Protein AF-A0A392V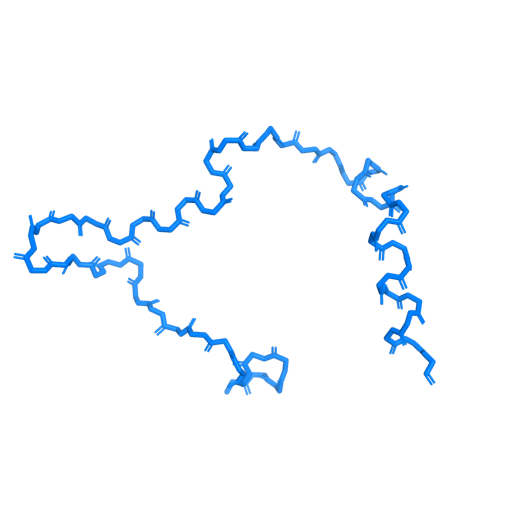4J5-F1 (afdb_monomer_lite)

Structure (mmCIF, N/CA/C/O backbone):
data_AF-A0A392V4J5-F1
#
_entry.id   AF-A0A392V4J5-F1
#
loop_
_atom_site.group_PDB
_atom_site.id
_atom_site.type_symbol
_atom_site.label_atom_id
_atom_site.label_alt_id
_atom_site.label_comp_id
_atom_site.label_asym_id
_atom_site.label_entity_id
_atom_site.label_seq_id
_atom_site.pdbx_PDB_ins_code
_atom_site.Cartn_x
_atom_site.Cartn_y
_atom_site.Cartn_z
_atom_site.occupancy
_atom_site.B_iso_or_equiv
_atom_site.auth_seq_id
_atom_site.auth_comp_id
_atom_site.auth_asym_id
_atom_site.auth_atom_id
_atom_site.pdbx_PDB_model_num
ATOM 1 N N . MET A 1 1 ? -14.987 -15.162 -7.339 1.00 68.31 1 MET A N 1
ATOM 2 C CA . MET A 1 1 ? -14.220 -14.079 -6.691 1.00 68.31 1 MET A CA 1
ATOM 3 C C . MET A 1 1 ? -14.728 -13.888 -5.272 1.00 68.31 1 MET A C 1
ATOM 5 O O . MET A 1 1 ? -15.921 -14.087 -5.067 1.00 68.31 1 MET A O 1
ATOM 9 N N . PRO A 1 2 ? -13.855 -13.563 -4.303 1.00 83.44 2 PRO A N 1
ATOM 10 C CA . PRO A 1 2 ? -14.271 -13.122 -2.971 1.00 83.44 2 PRO A CA 1
ATOM 11 C C . PRO A 1 2 ? -15.260 -11.953 -3.060 1.00 83.44 2 PRO A C 1
ATOM 13 O O . PRO A 1 2 ? -15.100 -11.104 -3.931 1.00 83.44 2 PRO A O 1
ATOM 16 N N . ALA A 1 3 ? -16.234 -11.878 -2.147 1.00 84.06 3 ALA A N 1
ATOM 17 C CA . ALA A 1 3 ? -17.252 -10.816 -2.151 1.00 84.06 3 ALA A CA 1
ATOM 18 C C . ALA A 1 3 ? -16.646 -9.401 -2.085 1.00 84.06 3 ALA A C 1
ATOM 20 O O . ALA A 1 3 ? -17.140 -8.476 -2.709 1.00 84.06 3 ALA A O 1
ATOM 21 N N . ARG A 1 4 ? -15.501 -9.245 -1.410 1.00 81.50 4 ARG A N 1
ATOM 22 C CA . ARG A 1 4 ? -14.752 -7.978 -1.349 1.00 81.50 4 ARG A CA 1
ATOM 23 C C . ARG A 1 4 ? -14.136 -7.528 -2.678 1.00 81.50 4 ARG A C 1
ATOM 25 O O . ARG A 1 4 ? -13.660 -6.407 -2.758 1.00 81.50 4 ARG A O 1
ATOM 32 N N . LEU A 1 5 ? -14.081 -8.408 -3.677 1.00 79.38 5 LEU A N 1
ATOM 33 C CA . LEU A 1 5 ? -13.487 -8.141 -4.990 1.00 79.38 5 LEU A CA 1
ATOM 34 C C . LEU A 1 5 ? -14.544 -8.110 -6.102 1.00 79.38 5 LEU A C 1
ATOM 36 O O . LEU A 1 5 ? -14.194 -8.192 -7.273 1.00 79.38 5 LEU A O 1
ATOM 40 N N . GLN A 1 6 ? -15.833 -8.052 -5.752 1.00 83.88 6 GLN A N 1
ATOM 41 C CA . GLN A 1 6 ? -16.922 -8.071 -6.734 1.00 83.88 6 GLN A CA 1
ATOM 42 C C . GLN A 1 6 ? -17.043 -6.764 -7.526 1.00 83.88 6 GLN A C 1
ATOM 44 O O . GLN A 1 6 ? -17.433 -6.820 -8.688 1.00 83.88 6 GLN A O 1
ATOM 49 N N . ASP A 1 7 ? -16.638 -5.640 -6.932 1.00 82.12 7 ASP A N 1
ATOM 50 C CA . ASP A 1 7 ? -16.636 -4.316 -7.571 1.00 82.12 7 ASP A CA 1
ATOM 51 C C . ASP A 1 7 ? -15.244 -3.902 -8.082 1.00 82.12 7 ASP A C 1
ATOM 53 O O . ASP A 1 7 ? -15.041 -2.772 -8.523 1.00 82.12 7 ASP A O 1
ATOM 57 N N . CYS A 1 8 ? -14.256 -4.797 -8.003 1.00 74.00 8 CYS A N 1
ATOM 58 C CA . CYS A 1 8 ? -12.914 -4.525 -8.504 1.00 74.00 8 CYS A CA 1
ATOM 59 C C . CYS A 1 8 ? -12.834 -4.805 -10.008 1.00 74.00 8 CYS A C 1
ATOM 61 O O . CYS A 1 8 ? -13.282 -5.849 -10.484 1.00 74.00 8 CYS A O 1
ATOM 63 N N . GLU A 1 9 ? -12.194 -3.903 -10.749 1.00 7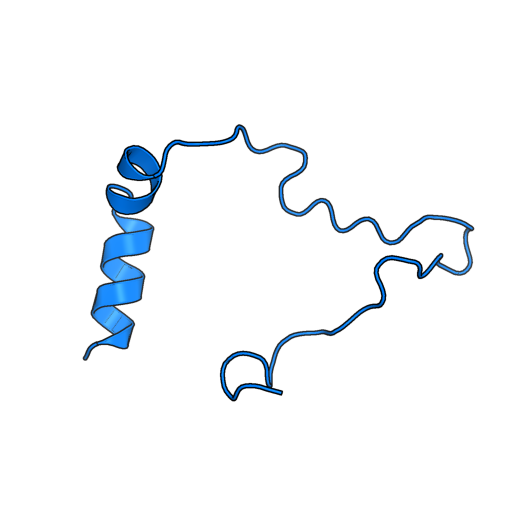6.19 9 GLU A N 1
ATOM 64 C CA . GLU A 1 9 ? -11.795 -4.170 -12.127 1.00 76.19 9 GLU A CA 1
ATOM 65 C C . GLU A 1 9 ? -10.642 -5.183 -12.132 1.00 76.19 9 GLU A C 1
ATOM 67 O O . GLU A 1 9 ? -9.668 -5.038 -11.392 1.00 76.19 9 GLU A O 1
ATOM 72 N N . VAL A 1 10 ? -10.769 -6.240 -12.937 1.00 73.25 10 VAL A N 1
ATOM 73 C CA . VAL A 1 10 ? -9.744 -7.280 -13.067 1.00 73.25 10 VAL A CA 1
ATOM 74 C C . VAL A 1 10 ? -9.150 -7.211 -14.458 1.00 73.25 10 VAL A C 1
ATOM 76 O O . VAL A 1 10 ? -9.809 -7.536 -15.444 1.00 73.25 10 VAL A O 1
ATOM 79 N N . THR A 1 11 ? -7.889 -6.806 -14.514 1.00 68.31 11 THR A N 1
ATOM 80 C CA . THR A 1 11 ? -7.089 -6.735 -15.735 1.00 68.31 11 THR A CA 1
ATOM 81 C C . THR A 1 11 ? -5.968 -7.762 -15.671 1.00 68.31 11 THR A C 1
ATOM 83 O O . THR A 1 11 ? -5.522 -8.138 -14.588 1.00 68.31 11 THR A O 1
ATOM 86 N N . SER A 1 12 ? -5.514 -8.235 -16.827 1.00 71.50 12 SER A N 1
ATOM 87 C CA . SER A 1 12 ? -4.354 -9.122 -16.891 1.00 71.50 12 SER A CA 1
ATOM 88 C C . SER A 1 12 ? -3.072 -8.290 -16.855 1.00 71.50 12 SER A C 1
ATOM 90 O O . SER A 1 12 ? -2.961 -7.328 -17.613 1.00 71.50 12 SER A O 1
ATOM 92 N N . ASP A 1 13 ? -2.108 -8.654 -16.008 1.00 66.00 13 ASP A N 1
ATOM 93 C CA . ASP A 1 13 ? -0.845 -7.908 -15.841 1.00 66.00 13 ASP A CA 1
ATOM 94 C C . ASP A 1 13 ? 0.020 -7.879 -17.119 1.00 66.00 13 ASP A C 1
ATOM 96 O O . ASP A 1 13 ? 0.949 -7.080 -17.238 1.00 66.00 13 ASP A O 1
ATOM 100 N N . ASP A 1 14 ? -0.275 -8.758 -18.079 1.00 69.12 14 ASP A N 1
ATOM 101 C CA . ASP A 1 14 ? 0.385 -8.881 -19.379 1.00 69.12 14 ASP A CA 1
ATOM 102 C C . ASP A 1 14 ? -0.367 -8.176 -20.523 1.00 69.12 14 ASP A C 1
ATOM 104 O O . ASP A 1 14 ? 0.085 -8.229 -21.670 1.00 69.12 14 ASP A O 1
ATOM 108 N N . GLN A 1 15 ? -1.495 -7.508 -20.249 1.00 69.62 15 GLN A N 1
ATOM 109 C CA . GLN A 1 15 ? -2.214 -6.775 -21.287 1.00 69.62 15 GLN A CA 1
ATOM 110 C C . GLN A 1 15 ? -1.444 -5.528 -21.728 1.00 69.62 15 GLN A C 1
ATOM 112 O O . GLN A 1 15 ? -1.076 -4.650 -20.942 1.00 69.62 15 GLN A O 1
ATOM 117 N N . VAL A 1 16 ? -1.244 -5.456 -23.040 1.00 71.25 16 VAL A N 1
ATOM 118 C CA . VAL A 1 16 ? -0.694 -4.312 -23.756 1.00 71.25 16 VAL A CA 1
ATOM 119 C C . VAL A 1 16 ? -1.863 -3.609 -24.443 1.00 71.25 16 VAL A C 1
ATOM 121 O O . VAL A 1 16 ? -2.673 -4.272 -25.091 1.00 71.25 16 VAL A O 1
ATOM 124 N N . ASN A 1 17 ? -1.981 -2.290 -24.284 1.00 73.44 17 ASN A N 1
ATOM 125 C CA . ASN A 1 17 ? -3.029 -1.519 -24.954 1.00 73.44 17 ASN A CA 1
ATOM 126 C C . ASN A 1 17 ? -2.773 -1.423 -26.476 1.00 73.44 17 ASN A C 1
ATOM 128 O O . ASN A 1 17 ? -1.700 -1.784 -26.965 1.00 73.44 17 ASN A O 1
ATOM 132 N N . ASP A 1 18 ? -3.735 -0.887 -27.232 1.00 79.44 18 ASP A N 1
ATOM 133 C CA . ASP A 1 18 ? -3.630 -0.741 -28.698 1.00 79.44 18 ASP A CA 1
ATOM 134 C C . ASP A 1 18 ? -2.445 0.141 -29.156 1.00 79.44 18 ASP A C 1
ATOM 136 O O . ASP A 1 18 ? -2.068 0.141 -30.327 1.00 79.44 18 ASP A O 1
ATOM 140 N N . GLU A 1 19 ? -1.833 0.878 -28.229 1.00 79.06 19 GLU A N 1
ATOM 141 C CA . GLU A 1 19 ? -0.687 1.764 -28.449 1.00 79.06 19 GLU A CA 1
ATOM 142 C C . GLU A 1 19 ? 0.654 1.088 -28.108 1.00 79.06 19 GLU A C 1
ATOM 144 O O . GLU A 1 19 ? 1.712 1.707 -28.234 1.00 79.06 19 GLU A O 1
ATOM 149 N N . GLY A 1 20 ? 0.644 -0.182 -27.686 1.00 64.62 20 GLY A N 1
ATOM 150 C CA . GLY A 1 20 ? 1.859 -0.918 -27.331 1.00 64.62 20 GLY A CA 1
ATOM 151 C C . GLY A 1 20 ? 2.372 -0.648 -25.911 1.00 64.62 20 GLY A C 1
ATOM 152 O O . GLY A 1 20 ? 3.472 -1.083 -25.567 1.00 64.62 20 GLY A O 1
ATOM 153 N N . GLY A 1 21 ? 1.606 0.059 -25.080 1.00 68.56 21 GLY A N 1
ATOM 154 C CA . GLY A 1 21 ? 1.921 0.298 -23.676 1.00 68.56 21 GLY A CA 1
ATOM 155 C C . GLY A 1 21 ? 1.489 -0.875 -22.802 1.00 68.56 21 GLY A C 1
ATOM 156 O O . GLY A 1 21 ? 0.332 -1.289 -22.849 1.00 68.56 21 GLY A O 1
ATOM 157 N N . LEU A 1 22 ? 2.400 -1.394 -21.973 1.00 66.19 22 LEU A N 1
ATOM 158 C CA . LEU A 1 22 ? 2.012 -2.245 -20.846 1.00 66.19 22 LEU A CA 1
ATOM 159 C C . LEU A 1 22 ? 1.045 -1.446 -19.971 1.00 66.19 22 LEU A C 1
ATOM 161 O O . LEU A 1 22 ? 1.370 -0.317 -19.590 1.00 66.19 22 LEU A O 1
ATOM 165 N N . VAL A 1 23 ? -0.111 -2.023 -19.634 1.00 63.03 23 VAL A N 1
ATOM 166 C CA . VAL A 1 23 ? -1.042 -1.439 -18.658 1.00 63.03 23 VAL A CA 1
ATOM 167 C C . VAL A 1 23 ? -0.429 -1.601 -17.265 1.00 63.03 23 VAL A C 1
ATOM 169 O O . VAL A 1 23 ? -0.848 -2.396 -16.432 1.00 63.03 23 VAL A O 1
ATOM 172 N N . HIS A 1 24 ? 0.654 -0.869 -17.017 1.00 58.28 24 HIS A N 1
ATOM 173 C CA . HIS A 1 24 ? 1.302 -0.809 -15.725 1.00 58.28 24 HIS A CA 1
ATOM 174 C C . HIS A 1 24 ? 0.566 0.252 -14.915 1.00 58.28 24 HIS A C 1
ATOM 176 O O . HIS A 1 24 ? 0.941 1.427 -14.905 1.00 58.28 24 HIS A O 1
ATOM 182 N N . TYR A 1 25 ? -0.519 -0.157 -14.255 1.00 60.50 25 TYR A N 1
ATOM 183 C CA . TYR A 1 25 ? -1.140 0.639 -13.206 1.00 60.50 25 TYR A CA 1
ATOM 184 C C . TYR A 1 25 ? -0.181 0.711 -12.021 1.00 60.50 25 TYR A C 1
ATOM 186 O O . TYR A 1 25 ? -0.344 0.049 -10.998 1.00 60.50 25 TYR A O 1
ATOM 194 N N . ALA A 1 26 ? 0.852 1.534 -12.153 1.00 58.25 26 ALA A N 1
ATOM 195 C CA . ALA A 1 26 ? 1.737 1.859 -11.062 1.00 58.25 26 ALA A CA 1
ATOM 196 C C . ALA A 1 26 ? 1.021 2.846 -10.132 1.00 58.25 26 ALA A C 1
ATOM 198 O O . ALA A 1 26 ? 1.444 3.988 -9.965 1.00 58.25 26 ALA A O 1
ATOM 199 N N . PHE A 1 27 ? -0.081 2.399 -9.517 1.00 57.84 27 PHE A N 1
ATOM 200 C CA . PHE A 1 27 ? -0.846 3.160 -8.523 1.00 57.84 27 PHE A CA 1
ATOM 201 C C . PHE A 1 27 ? 0.047 3.666 -7.382 1.00 57.84 27 PHE A C 1
ATOM 203 O O . PHE A 1 27 ? -0.300 4.627 -6.705 1.00 57.84 27 PHE A O 1
ATOM 210 N N . LEU A 1 28 ? 1.210 3.030 -7.204 1.00 61.84 28 LEU A N 1
ATOM 211 C CA . LEU A 1 28 ? 2.166 3.254 -6.131 1.00 61.84 28 LEU A CA 1
ATOM 212 C C . LEU A 1 28 ? 3.608 3.467 -6.635 1.00 61.84 28 LEU A C 1
ATOM 214 O O . LEU A 1 28 ? 4.532 3.431 -5.829 1.00 61.84 28 LEU A O 1
ATOM 218 N N . ALA A 1 29 ? 3.844 3.717 -7.936 1.00 65.25 29 ALA A N 1
ATOM 219 C CA . ALA A 1 29 ? 5.215 3.946 -8.447 1.00 65.25 29 ALA A CA 1
ATOM 220 C C . ALA A 1 29 ? 5.942 5.095 -7.730 1.00 65.25 29 ALA A C 1
ATOM 222 O O . ALA A 1 29 ? 7.166 5.089 -7.637 1.00 65.25 29 ALA A O 1
ATOM 223 N N . ASN A 1 30 ? 5.179 6.067 -7.228 1.00 67.44 30 ASN A N 1
ATOM 224 C CA . ASN A 1 30 ? 5.700 7.254 -6.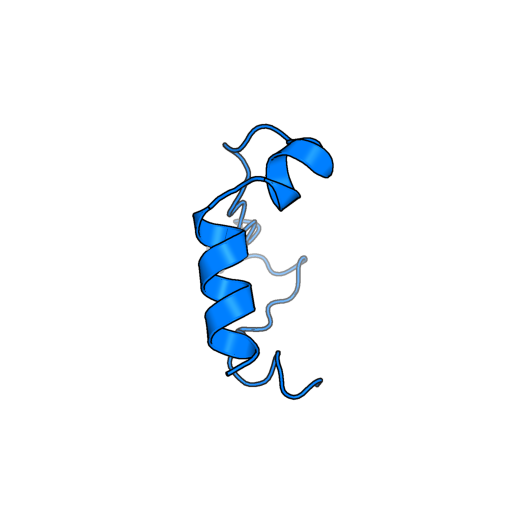556 1.00 67.44 30 ASN A CA 1
ATOM 225 C C . ASN A 1 30 ? 5.609 7.178 -5.025 1.00 67.44 30 ASN A C 1
ATOM 227 O O . ASN A 1 30 ? 5.872 8.181 -4.364 1.00 67.44 30 ASN A O 1
ATOM 231 N N . THR A 1 31 ? 5.196 6.048 -4.445 1.00 74.31 31 THR A N 1
ATOM 232 C CA . THR A 1 31 ? 5.091 5.922 -2.986 1.00 74.31 31 THR A CA 1
ATOM 233 C C . THR A 1 31 ? 6.286 5.168 -2.437 1.00 74.31 31 THR A C 1
ATOM 235 O O . THR A 1 31 ? 6.578 4.055 -2.876 1.00 74.31 31 THR A O 1
ATOM 238 N N . GLU A 1 32 ? 6.954 5.757 -1.451 1.00 84.62 32 GLU A N 1
ATOM 239 C CA . GLU A 1 32 ? 7.991 5.054 -0.707 1.00 84.62 32 GLU A CA 1
ATOM 240 C C . GLU A 1 32 ? 7.377 3.898 0.099 1.00 84.62 32 GLU A C 1
ATOM 242 O O . GLU A 1 32 ? 6.273 4.035 0.638 1.00 84.62 32 GLU A O 1
ATOM 247 N N . PRO A 1 33 ? 8.062 2.745 0.188 1.00 81.19 33 PRO A N 1
ATOM 248 C CA . PRO A 1 33 ? 7.614 1.656 1.040 1.00 81.19 33 PRO A CA 1
ATOM 249 C C . PRO A 1 33 ? 7.659 2.097 2.506 1.00 81.19 33 PRO A C 1
ATOM 251 O O . PRO A 1 33 ? 8.690 2.562 2.987 1.00 81.19 33 PRO A O 1
ATOM 254 N N . ILE A 1 34 ? 6.554 1.902 3.222 1.00 86.88 34 ILE A N 1
ATOM 255 C CA . ILE A 1 34 ? 6.461 2.156 4.664 1.00 86.88 34 ILE A CA 1
ATOM 256 C C . ILE A 1 34 ? 6.493 0.841 5.446 1.00 86.88 34 ILE A C 1
ATOM 258 O O . ILE A 1 34 ? 6.112 -0.220 4.942 1.00 86.88 34 ILE A O 1
ATOM 262 N N . SER A 1 35 ? 6.948 0.893 6.695 1.00 91.62 35 SER A N 1
ATOM 263 C CA . SER A 1 35 ? 6.920 -0.256 7.597 1.00 91.62 35 SER A CA 1
ATOM 264 C C . SER A 1 35 ? 5.492 -0.612 8.020 1.00 91.62 35 SER A C 1
ATOM 266 O O . SER A 1 35 ? 4.582 0.217 8.014 1.00 91.62 35 SER A O 1
ATOM 268 N N . MET A 1 36 ? 5.296 -1.857 8.465 1.00 86.88 36 MET A N 1
ATOM 269 C CA . MET A 1 36 ? 4.010 -2.299 9.016 1.00 86.88 36 MET A CA 1
ATOM 270 C C . MET A 1 36 ? 3.553 -1.414 10.184 1.00 86.88 36 MET A C 1
ATOM 272 O O . MET A 1 36 ? 2.377 -1.078 10.269 1.00 86.88 36 MET A O 1
ATOM 276 N N . ASN A 1 37 ? 4.473 -1.023 11.070 1.00 93.38 37 ASN A N 1
ATOM 277 C CA . ASN A 1 37 ? 4.140 -0.178 12.216 1.00 93.38 37 ASN A CA 1
ATOM 278 C C . ASN A 1 37 ? 3.645 1.203 11.773 1.00 93.38 37 ASN A C 1
ATOM 280 O O . ASN A 1 37 ? 2.671 1.698 12.331 1.00 93.38 37 ASN A O 1
ATOM 284 N N . GLU A 1 38 ? 4.277 1.797 10.758 1.00 92.06 38 GLU A N 1
ATOM 285 C CA . GLU A 1 38 ? 3.839 3.076 10.190 1.00 92.06 38 GLU A CA 1
ATOM 286 C C . GLU A 1 38 ? 2.453 2.946 9.554 1.00 92.06 38 GLU A C 1
ATOM 288 O O . GLU A 1 38 ? 1.564 3.732 9.877 1.00 92.06 38 GLU A O 1
ATOM 293 N N . ALA A 1 39 ? 2.228 1.902 8.750 1.00 86.62 39 ALA A N 1
ATOM 294 C CA . ALA A 1 39 ? 0.935 1.646 8.115 1.00 86.62 39 ALA A CA 1
ATOM 295 C C . ALA A 1 39 ? -0.201 1.455 9.137 1.00 86.62 39 ALA A C 1
ATOM 297 O O . ALA A 1 39 ? -1.280 2.023 8.987 1.00 86.62 39 ALA A O 1
ATOM 298 N N . LEU A 1 40 ? 0.045 0.690 10.206 1.00 89.56 40 LEU A N 1
ATOM 299 C CA . LEU A 1 40 ? -0.946 0.428 11.257 1.00 89.56 40 LEU A CA 1
ATOM 300 C C . LEU A 1 40 ? -1.198 1.633 12.170 1.00 89.56 40 LEU A C 1
ATOM 302 O O . LEU A 1 40 ? -2.205 1.658 12.875 1.00 89.56 40 LEU A O 1
ATOM 306 N N . SER A 1 41 ? -0.296 2.614 12.164 1.00 93.44 41 SER A N 1
ATOM 307 C CA . SER A 1 41 ? -0.444 3.857 12.918 1.00 93.44 41 SER A CA 1
ATOM 308 C C . SER A 1 41 ? -1.183 4.961 12.155 1.00 93.44 41 SER A C 1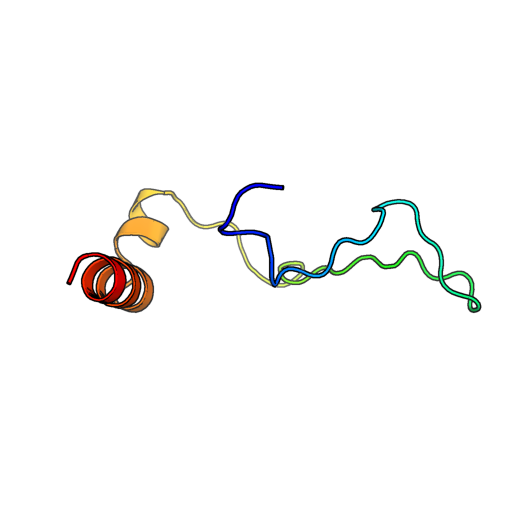
ATOM 310 O O . SER A 1 41 ? -1.488 5.990 12.757 1.00 93.44 41 SER A O 1
ATOM 312 N N . ASP A 1 42 ? -1.485 4.771 10.862 1.00 93.56 42 ASP A N 1
ATOM 313 C CA . ASP A 1 42 ? -2.168 5.779 10.045 1.00 93.56 42 ASP A CA 1
ATOM 314 C C . ASP A 1 42 ? -3.610 6.000 10.552 1.00 93.56 42 ASP A C 1
ATOM 316 O O . ASP A 1 42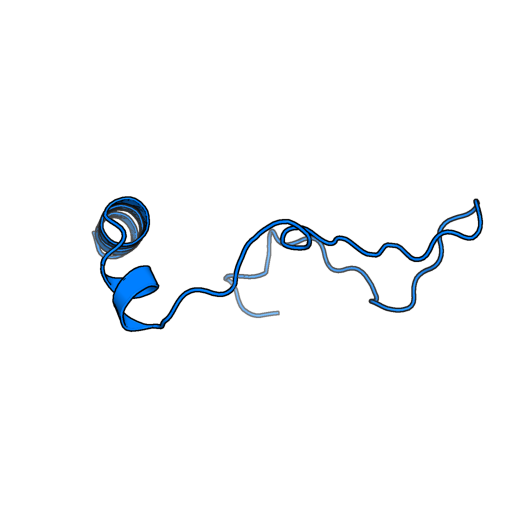 ? -4.437 5.082 10.497 1.00 93.56 42 ASP A O 1
ATOM 320 N N . PRO A 1 43 ? -3.965 7.219 11.008 1.00 94.06 43 PRO A N 1
ATOM 321 C CA . PRO A 1 43 ? -5.315 7.526 11.469 1.00 94.06 43 PRO A CA 1
ATOM 322 C C . PRO A 1 43 ? -6.398 7.263 10.416 1.00 94.06 43 PRO A C 1
ATOM 324 O O . PRO A 1 43 ? -7.515 6.897 10.774 1.00 94.06 43 PRO A O 1
ATOM 327 N N . LYS A 1 44 ? -6.090 7.423 9.120 1.00 91.44 44 LYS A N 1
ATOM 328 C CA . LYS A 1 44 ? -7.033 7.115 8.034 1.00 91.44 44 LYS A CA 1
ATOM 329 C C . LYS A 1 44 ? -7.327 5.624 7.9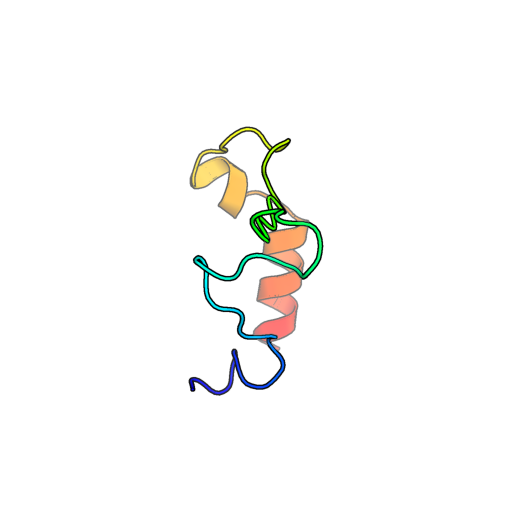72 1.00 91.44 44 LYS A C 1
ATOM 331 O O . LYS A 1 44 ? -8.489 5.248 7.861 1.00 91.44 44 LYS A O 1
ATOM 336 N N . TRP A 1 45 ? -6.287 4.795 8.070 1.00 88.62 45 TRP A N 1
ATOM 337 C CA . TRP A 1 45 ? -6.429 3.342 8.108 1.00 88.62 45 TRP A CA 1
ATOM 338 C C . TRP A 1 45 ? -7.255 2.906 9.321 1.00 88.62 45 TRP A C 1
ATOM 340 O O . TRP A 1 45 ? -8.214 2.152 9.179 1.00 88.62 45 TRP A O 1
ATOM 350 N N . ILE A 1 46 ? -6.935 3.436 10.504 1.00 94.25 46 ILE A N 1
ATOM 351 C CA . ILE A 1 46 ? -7.640 3.110 11.751 1.00 94.25 46 ILE A CA 1
ATOM 352 C C . ILE A 1 46 ? -9.123 3.486 11.665 1.00 94.25 46 ILE A C 1
ATOM 354 O O . ILE A 1 46 ? -9.979 2.674 12.019 1.00 94.25 46 ILE A O 1
ATOM 358 N N . ASN A 1 47 ? -9.436 4.689 11.180 1.00 94.12 47 ASN A N 1
ATOM 359 C CA . ASN A 1 47 ? -10.817 5.152 11.061 1.00 94.12 47 ASN A CA 1
ATOM 360 C C . ASN A 1 47 ? -11.612 4.298 10.069 1.00 94.12 47 ASN A C 1
ATOM 362 O O . ASN A 1 47 ? -12.672 3.804 10.439 1.00 94.12 47 ASN A O 1
ATOM 366 N N . ALA A 1 48 ? -11.072 4.045 8.872 1.00 91.62 48 ALA A N 1
ATOM 367 C CA . ALA A 1 48 ? -11.733 3.207 7.871 1.00 91.62 48 ALA A CA 1
ATOM 368 C C . ALA A 1 48 ? -12.008 1.791 8.406 1.00 91.62 48 ALA A C 1
ATOM 370 O O . ALA A 1 48 ? -13.116 1.282 8.295 1.00 91.62 48 ALA A O 1
ATOM 371 N N . MET A 1 49 ? -11.029 1.171 9.070 1.00 90.81 49 MET A N 1
ATOM 372 C CA . MET A 1 49 ? -11.214 -0.160 9.657 1.00 90.81 49 MET A CA 1
ATOM 373 C C . MET A 1 49 ? -12.210 -0.161 10.824 1.00 90.81 49 MET A C 1
ATOM 375 O O . MET A 1 49 ? -12.873 -1.166 11.057 1.00 90.81 49 MET A O 1
ATOM 379 N N . THR A 1 50 ? -12.318 0.943 11.566 1.00 93.31 50 THR A N 1
ATOM 380 C CA . THR A 1 50 ? -13.310 1.093 12.640 1.00 93.31 50 THR A CA 1
ATOM 381 C C . THR A 1 50 ? -14.718 1.251 12.073 1.00 93.31 50 THR A C 1
ATOM 383 O O . THR A 1 50 ? -15.650 0.663 12.614 1.00 93.31 50 THR A O 1
ATOM 386 N N . GLU A 1 51 ? -14.886 2.015 10.991 1.00 93.94 51 GLU A N 1
ATOM 387 C CA . GLU A 1 51 ? -16.165 2.154 10.283 1.00 93.94 51 GLU A CA 1
ATOM 388 C C . GLU A 1 51 ? -16.676 0.799 9.780 1.00 93.94 51 GLU A C 1
ATOM 390 O O . GLU A 1 51 ? -17.840 0.489 9.988 1.00 93.94 51 GLU A O 1
ATOM 395 N N . GLU A 1 52 ? -15.800 -0.045 9.231 1.00 87.19 52 GLU A N 1
ATOM 396 C CA . GLU A 1 52 ? -16.150 -1.392 8.746 1.00 87.19 52 GLU A CA 1
ATOM 397 C C . GLU A 1 52 ? -16.576 -2.379 9.852 1.00 87.19 52 GLU A C 1
ATOM 399 O O . GLU A 1 52 ? -17.206 -3.398 9.570 1.00 87.19 52 GLU A O 1
ATOM 404 N N . LEU A 1 53 ? -16.194 -2.131 11.109 1.00 90.00 53 LEU A N 1
ATOM 405 C CA . LEU A 1 53 ? -16.529 -2.999 12.246 1.00 90.00 53 LEU A CA 1
ATOM 406 C C . LEU A 1 53 ? -17.865 -2.646 12.919 1.00 90.00 53 LEU A C 1
ATOM 408 O O . LEU A 1 53 ? -18.322 -3.426 13.761 1.00 90.00 53 LEU A O 1
ATOM 412 N N . ASN A 1 54 ? -18.449 -1.488 12.599 1.00 72.75 54 ASN A N 1
ATOM 413 C CA . ASN A 1 54 ? -19.727 -1.013 13.143 1.00 72.75 54 ASN A CA 1
ATOM 414 C C . ASN A 1 54 ? -20.888 -1.284 12.179 1.00 72.75 54 ASN A C 1
ATOM 416 O O . ASN A 1 54 ? -22.019 -1.450 12.692 1.00 72.75 54 ASN A O 1
#

Organism: NCBI:txid97028

pLDDT: mean 78.92, std 11.45, range [57.84, 94.25]

Radius of gyration: 16.16 Å; chains: 1; bounding box: 28×22×42 Å

Foldseek 3Di:
DPPVCPPPDDDDQQDAPPVRHRPPPPVPPPPDDDDPVVVVPDPVNVVVVVVVVD

Sequence (54 aa):
MPARLQDCEVTSDDQVNDEGGLVHYAFLANTEPISMNEALSDPKWINAMTEELN

Secondary structure (DSSP, 8-state):
--GGGTTS----TTPBPTTS-B----TTTTPPPPPHHHHHH-HHHHHHHHHHH-